Protein AF-R7VM62-F1 (afdb_monomer)

Nearest PDB structures (foldseek):
  8gh6-assembly1_A  TM=7.724E-01  e=1.306E+00  Bombyx mori

Sequence (60 aa):
PSEISSFILKNCRSSLTPHLTFIFNQSISTGTVPIQWKKANVVPIFKKGNRSNVKNYRPV

pLDDT: mean 89.07, std 9.05, range [48.91, 97.75]

Mean predicted aligned error: 6.94 Å

Radius of gyration: 17.25 Å; Cα contacts (8 Å, |Δi|>4): 32; chains: 1; bounding box: 36×17×44 Å

Foldseek 3Di:
DPPDDPVCCVVCVVVCVVVVVVQVVVCVVVVDHPPVVVDDDWDWDAQDDDPVDSVRTDTD

Structure (mmCIF, N/CA/C/O backbone):
data_AF-R7VM62-F1
#
_entry.id   AF-R7VM62-F1
#
loop_
_atom_site.group_PDB
_atom_site.id
_atom_site.type_symbol
_atom_site.label_atom_id
_atom_site.label_alt_id
_atom_site.label_comp_id
_atom_site.label_asym_id
_atom_site.label_entity_id
_atom_site.label_seq_id
_atom_site.pdbx_PDB_ins_code
_atom_site.Cartn_x
_atom_site.Cartn_y
_atom_site.Cartn_z
_atom_site.occupancy
_atom_site.B_iso_or_equiv
_atom_site.auth_seq_id
_atom_site.auth_comp_id
_atom_site.auth_asym_id
_atom_site.auth_atom_id
_atom_site.pdbx_PDB_model_num
ATOM 1 N N . PRO A 1 1 ? 5.616 6.557 -4.878 1.00 48.91 1 PRO A N 1
ATOM 2 C CA . PRO A 1 1 ? 5.842 7.165 -3.543 1.00 48.91 1 PRO A CA 1
ATOM 3 C C . PRO A 1 1 ? 4.504 7.391 -2.839 1.00 48.91 1 PRO A C 1
ATOM 5 O O . PRO A 1 1 ? 3.654 8.087 -3.386 1.00 48.91 1 PRO A O 1
ATOM 8 N N . SER A 1 2 ? 4.285 6.758 -1.686 1.00 58.16 2 SER A N 1
ATOM 9 C CA . SER A 1 2 ? 3.196 7.167 -0.799 1.00 58.16 2 SER A CA 1
ATOM 10 C C . SER A 1 2 ? 3.406 8.638 -0.428 1.00 58.16 2 SER A C 1
ATOM 12 O O . SER A 1 2 ? 4.529 9.027 -0.114 1.00 58.16 2 SER A O 1
ATOM 14 N N . GLU A 1 3 ? 2.353 9.456 -0.475 1.00 71.50 3 GLU A N 1
ATOM 15 C CA . GLU A 1 3 ? 2.425 10.879 -0.086 1.00 71.50 3 GLU A CA 1
ATOM 16 C C . GLU A 1 3 ? 2.841 11.054 1.384 1.00 71.50 3 GLU A C 1
ATOM 18 O O . GLU A 1 3 ? 3.351 12.094 1.786 1.00 71.50 3 GLU A O 1
ATOM 23 N N . ILE A 1 4 ? 2.686 9.995 2.183 1.00 80.06 4 ILE A N 1
ATOM 24 C CA . ILE A 1 4 ? 3.122 9.937 3.571 1.00 80.06 4 ILE A CA 1
ATOM 25 C C . ILE A 1 4 ? 4.497 9.268 3.641 1.00 80.06 4 ILE A C 1
ATOM 27 O O . ILE A 1 4 ? 4.685 8.122 3.213 1.00 80.06 4 ILE A O 1
ATOM 31 N N . SER A 1 5 ? 5.455 9.987 4.226 1.00 85.00 5 SER A N 1
ATOM 32 C CA . SER A 1 5 ? 6.793 9.472 4.513 1.00 85.00 5 SER A CA 1
ATOM 33 C C . SER A 1 5 ? 6.741 8.349 5.550 1.00 85.00 5 SER A C 1
ATOM 35 O O . SER A 1 5 ? 6.077 8.459 6.584 1.00 85.00 5 SER A O 1
ATOM 37 N N . SER A 1 6 ? 7.519 7.287 5.326 1.00 86.56 6 SER A N 1
ATOM 38 C CA . SER A 1 6 ? 7.678 6.189 6.288 1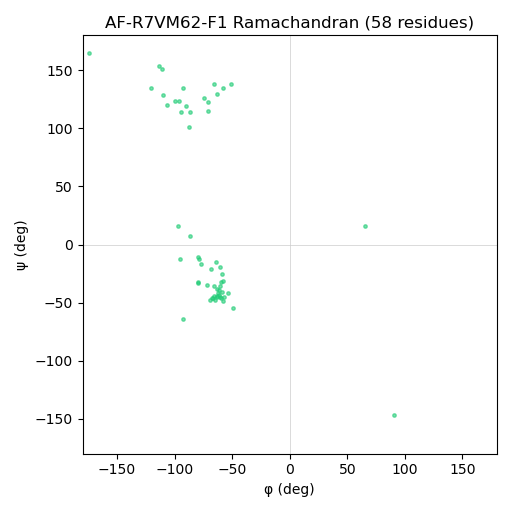.00 86.56 6 SER A CA 1
ATOM 39 C C . SER A 1 6 ? 8.227 6.666 7.637 1.00 86.56 6 SER A C 1
ATOM 41 O O . SER A 1 6 ? 7.942 6.056 8.667 1.00 86.56 6 SER A O 1
ATOM 43 N N . PHE A 1 7 ? 8.955 7.786 7.654 1.00 92.00 7 PHE A N 1
ATOM 44 C CA . PHE A 1 7 ? 9.396 8.449 8.877 1.00 92.00 7 PHE A CA 1
ATOM 45 C C . PHE A 1 7 ? 8.209 8.890 9.743 1.00 92.00 7 PHE A C 1
ATOM 47 O O . PHE A 1 7 ? 8.198 8.636 10.944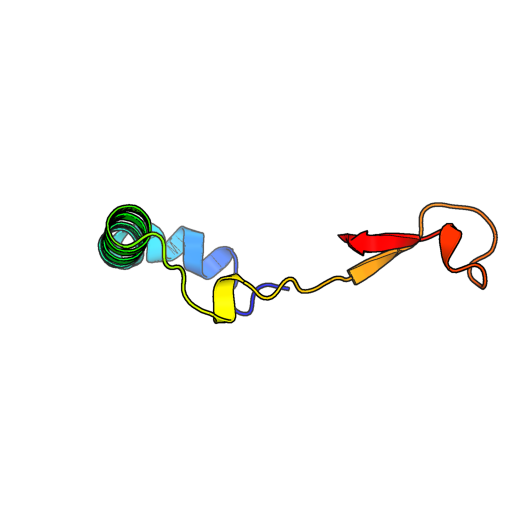 1.00 92.00 7 PHE A O 1
ATOM 54 N N . ILE A 1 8 ? 7.186 9.497 9.137 1.00 90.12 8 ILE A N 1
ATOM 55 C CA . ILE A 1 8 ? 5.991 9.959 9.855 1.00 90.12 8 ILE A CA 1
ATOM 56 C C . ILE A 1 8 ? 5.229 8.756 10.408 1.00 90.12 8 ILE A C 1
ATOM 58 O O . ILE A 1 8 ? 4.873 8.743 11.581 1.00 90.12 8 ILE A O 1
ATOM 62 N N . LEU A 1 9 ? 5.054 7.702 9.606 1.00 89.56 9 LEU A N 1
ATOM 63 C CA . LEU A 1 9 ? 4.370 6.484 10.054 1.00 89.56 9 LEU A CA 1
ATOM 64 C C . LEU A 1 9 ? 5.063 5.837 11.259 1.00 89.56 9 LEU A C 1
ATOM 66 O O . LEU A 1 9 ? 4.395 5.400 12.193 1.00 89.56 9 LEU A O 1
ATOM 70 N N . LYS A 1 10 ? 6.401 5.794 11.258 1.00 92.25 10 LYS A N 1
ATOM 71 C CA . LYS A 1 10 ? 7.181 5.213 12.358 1.00 92.25 10 LYS A CA 1
ATOM 72 C C . LYS A 1 10 ? 7.099 6.055 13.628 1.00 92.25 10 LYS A C 1
ATOM 74 O O . LYS A 1 10 ? 6.849 5.508 14.700 1.00 92.25 10 LYS A O 1
ATOM 79 N N . ASN A 1 11 ? 7.292 7.367 13.511 1.00 95.81 11 ASN A N 1
ATOM 80 C CA . ASN A 1 11 ? 7.373 8.252 14.673 1.00 95.81 11 ASN A CA 1
ATOM 81 C C . ASN A 1 11 ? 5.998 8.615 15.247 1.00 95.81 11 ASN A C 1
ATOM 83 O O . ASN A 1 11 ? 5.857 8.743 16.457 1.00 95.81 11 ASN A O 1
ATOM 87 N N . CYS A 1 12 ? 4.964 8.713 14.411 1.00 94.19 12 CYS A N 1
ATOM 88 C CA . CYS A 1 12 ? 3.603 9.057 14.830 1.00 94.19 12 CYS A CA 1
ATOM 89 C C . CYS A 1 12 ? 2.711 7.823 15.034 1.00 94.19 12 CYS A C 1
ATOM 91 O O . CYS A 1 12 ? 1.487 7.949 15.091 1.00 94.19 12 CYS A O 1
ATOM 93 N N . ARG A 1 13 ? 3.296 6.620 15.143 1.00 94.00 13 ARG A N 1
ATOM 94 C CA . ARG A 1 13 ? 2.544 5.357 15.208 1.00 94.00 13 ARG A CA 1
ATOM 95 C C . ARG A 1 13 ? 1.483 5.345 16.309 1.00 94.00 13 ARG A C 1
ATOM 97 O O . ARG A 1 13 ? 0.375 4.883 16.064 1.00 94.00 13 ARG A O 1
ATOM 104 N N . SER A 1 14 ? 1.793 5.867 17.496 1.00 96.31 14 SER A N 1
ATOM 105 C CA . SER A 1 14 ? 0.885 5.870 18.652 1.00 96.31 14 SER A CA 1
ATOM 106 C C . SER A 1 14 ? -0.371 6.695 18.378 1.00 96.31 14 SER A C 1
ATOM 108 O O . SER A 1 14 ? -1.475 6.221 18.621 1.00 96.31 14 SER A O 1
ATOM 110 N N . SER A 1 15 ? -0.208 7.883 17.798 1.00 95.75 15 SER A N 1
ATOM 111 C CA . SER A 1 15 ? -1.318 8.769 17.434 1.00 95.75 15 SER A CA 1
ATOM 112 C C . SER A 1 15 ? -2.114 8.249 16.234 1.00 95.75 15 SER A C 1
ATOM 114 O O . SER A 1 15 ? -3.332 8.410 16.175 1.00 95.75 15 SER A O 1
ATOM 116 N N . LEU A 1 16 ? -1.448 7.606 15.270 1.00 93.75 16 LEU A N 1
ATOM 117 C CA . LEU A 1 16 ? -2.085 7.111 14.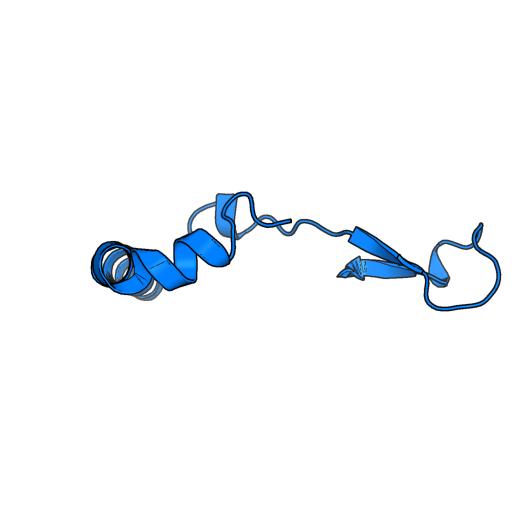044 1.00 93.75 16 LEU A CA 1
ATOM 118 C C . LEU A 1 16 ? -2.829 5.785 14.240 1.00 93.75 16 LEU A C 1
ATOM 120 O O . LEU A 1 16 ? -3.861 5.579 13.607 1.00 93.75 16 LEU A O 1
ATOM 124 N N . THR A 1 17 ? -2.337 4.907 15.120 1.00 95.69 17 THR A N 1
ATOM 125 C CA . THR A 1 17 ? -2.912 3.572 15.364 1.00 95.69 17 THR A CA 1
ATOM 126 C C . THR A 1 17 ? -4.426 3.594 15.598 1.00 95.69 17 THR A C 1
ATOM 128 O O . THR A 1 17 ? -5.118 2.907 14.853 1.00 95.69 17 THR A O 1
ATOM 131 N N . PRO A 1 18 ? -4.988 4.371 16.546 1.00 97.06 18 PRO A N 1
ATOM 132 C CA . PRO A 1 18 ? -6.429 4.323 16.808 1.00 97.06 18 PRO A CA 1
ATOM 133 C C . PRO A 1 18 ? -7.269 4.733 15.588 1.00 97.06 18 PRO A C 1
ATOM 135 O O . PRO A 1 18 ? -8.276 4.095 15.288 1.00 97.06 18 PRO A O 1
ATOM 138 N N . HIS A 1 19 ? -6.817 5.740 14.839 1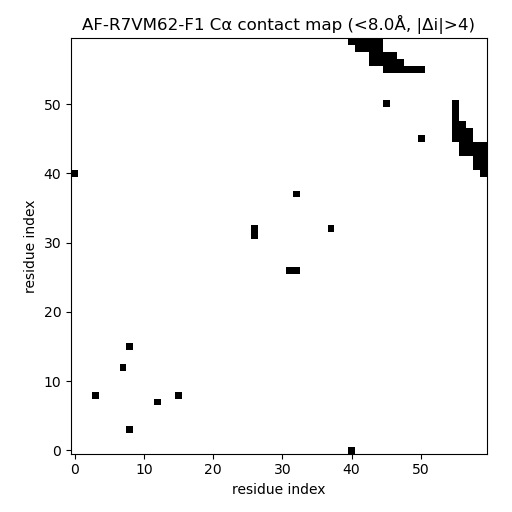.00 95.00 19 HIS A N 1
ATOM 139 C CA . HIS A 1 19 ? -7.499 6.223 13.639 1.00 95.00 19 HIS A CA 1
ATOM 140 C C . HIS A 1 19 ? -7.459 5.188 12.510 1.00 95.00 19 HIS A C 1
ATOM 142 O O . HIS A 1 19 ? -8.482 4.896 11.893 1.00 95.00 19 HIS A O 1
ATOM 148 N N . LEU A 1 20 ? -6.287 4.597 12.260 1.00 93.44 20 LEU A N 1
ATOM 149 C CA . LEU A 1 20 ? -6.129 3.560 11.242 1.00 93.44 20 LEU A CA 1
ATOM 150 C C . LEU A 1 20 ? -6.952 2.318 11.588 1.00 93.44 20 LEU A C 1
ATOM 152 O O . LEU A 1 20 ? -7.663 1.811 10.724 1.00 93.44 20 LEU A O 1
ATOM 156 N N . THR A 1 21 ? -6.920 1.870 12.845 1.00 96.25 21 THR A N 1
ATOM 157 C CA . THR A 1 21 ? -7.724 0.737 13.324 1.00 96.25 21 THR A CA 1
ATOM 158 C C . THR A 1 21 ? -9.213 0.967 13.086 1.00 96.25 21 THR A C 1
ATOM 160 O O . THR A 1 21 ? -9.890 0.077 12.576 1.00 96.25 21 THR A O 1
ATOM 163 N N . PHE A 1 22 ? -9.722 2.165 13.391 1.00 96.56 22 PHE A N 1
ATOM 164 C CA . PHE A 1 22 ? -11.115 2.515 13.116 1.00 96.56 22 PHE A CA 1
ATOM 165 C C . PHE A 1 22 ? -11.454 2.389 11.623 1.00 96.56 22 PHE A C 1
ATOM 167 O O . PHE A 1 22 ? -12.425 1.722 11.268 1.00 96.56 22 PHE A O 1
ATOM 174 N N . ILE A 1 23 ? -10.625 2.958 10.741 1.00 94.94 23 ILE A N 1
ATOM 175 C CA . ILE A 1 23 ? -10.844 2.912 9.286 1.00 94.94 23 ILE A CA 1
ATOM 176 C C . ILE A 1 23 ? -10.810 1.470 8.763 1.00 94.94 23 ILE A C 1
ATOM 178 O O . ILE A 1 23 ? -11.650 1.098 7.941 1.00 94.94 23 ILE A O 1
ATOM 182 N N . PHE A 1 24 ? -9.873 0.643 9.238 1.00 95.31 24 PHE A N 1
ATOM 183 C CA . PHE A 1 24 ? -9.783 -0.761 8.833 1.00 95.31 24 PHE A CA 1
ATOM 184 C C . PHE A 1 24 ? -10.997 -1.566 9.285 1.00 95.31 24 PHE A C 1
ATOM 186 O O . PHE A 1 24 ? -11.596 -2.261 8.466 1.00 95.31 24 PHE A O 1
ATOM 193 N N . ASN A 1 25 ? -11.400 -1.432 10.547 1.00 97.56 25 ASN A N 1
ATOM 194 C CA . ASN A 1 25 ? -12.571 -2.131 11.072 1.00 97.56 25 ASN A CA 1
ATOM 195 C C . ASN A 1 25 ? -13.842 -1.725 10.324 1.00 97.56 25 ASN A C 1
ATOM 197 O O . ASN A 1 25 ? -14.624 -2.590 9.931 1.00 97.56 25 ASN A O 1
ATOM 201 N N . GLN A 1 26 ? -14.011 -0.425 10.061 1.00 96.69 26 GLN A N 1
ATOM 202 C CA . GLN A 1 26 ? -15.125 0.070 9.262 1.00 96.69 26 GLN A CA 1
ATOM 203 C C . GLN A 1 26 ? -15.099 -0.544 7.860 1.00 96.69 26 GLN A C 1
ATOM 205 O O . GLN A 1 26 ? -16.121 -1.047 7.407 1.00 96.69 26 GLN A O 1
ATOM 210 N N . SER A 1 27 ? -13.930 -0.570 7.213 1.00 96.62 27 SER A N 1
ATOM 211 C CA . SER A 1 27 ? -13.781 -1.110 5.858 1.00 96.62 27 SER A CA 1
ATOM 212 C C . SER A 1 27 ? -14.098 -2.603 5.776 1.00 96.62 27 SER A C 1
ATOM 214 O O . SER A 1 27 ? -14.705 -3.055 4.807 1.00 96.62 27 SER A O 1
ATOM 216 N N . ILE A 1 28 ? -13.705 -3.371 6.796 1.00 96.94 28 ILE A N 1
ATOM 217 C CA . ILE A 1 28 ? -14.029 -4.799 6.908 1.00 96.94 28 ILE A CA 1
ATOM 218 C C . ILE A 1 28 ? -15.536 -4.974 7.113 1.00 96.94 28 ILE A C 1
ATOM 220 O O . ILE A 1 28 ? -16.153 -5.787 6.432 1.00 96.94 28 ILE A O 1
ATOM 224 N N . SER A 1 29 ? -16.137 -4.186 8.008 1.00 97.75 29 SER A N 1
ATOM 225 C CA . SER A 1 29 ? -17.565 -4.279 8.319 1.00 97.75 29 SER A CA 1
ATOM 226 C C . SER A 1 29 ? -18.463 -3.903 7.140 1.00 97.75 29 SER A C 1
ATOM 228 O O . SER A 1 29 ? -19.543 -4.473 7.005 1.00 97.75 29 SER A O 1
ATOM 230 N N . THR A 1 30 ? -18.067 -2.931 6.318 1.00 96.69 30 THR A N 1
ATOM 231 C CA . THR A 1 30 ? -18.870 -2.456 5.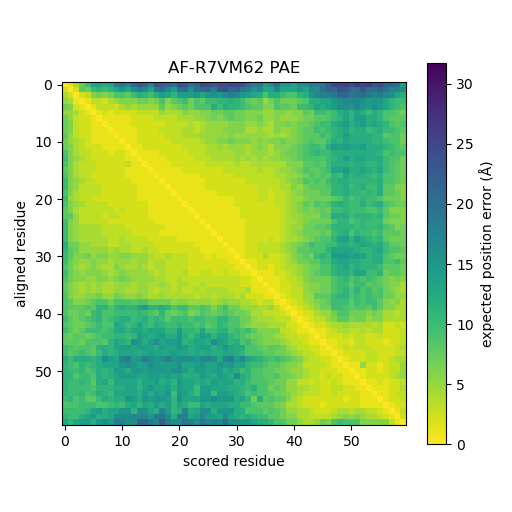179 1.00 96.69 30 THR A CA 1
ATOM 232 C C . THR A 1 30 ? -18.491 -3.117 3.860 1.00 96.69 30 THR A C 1
ATOM 234 O O . THR A 1 30 ? -19.201 -2.946 2.871 1.00 96.69 30 THR A O 1
ATOM 237 N N . GLY A 1 31 ? -17.356 -3.818 3.805 1.00 95.44 31 GLY A N 1
ATOM 238 C CA . GLY A 1 31 ? -16.771 -4.311 2.557 1.00 95.44 31 GLY A CA 1
ATOM 239 C C . GLY A 1 31 ? -16.314 -3.192 1.614 1.00 95.44 31 GLY A C 1
ATOM 240 O O . GLY A 1 31 ? -16.099 -3.429 0.423 1.00 95.44 31 GLY A O 1
ATOM 241 N N . THR A 1 32 ? -16.183 -1.957 2.106 1.00 94.38 32 THR A N 1
ATOM 242 C CA . THR A 1 32 ? -15.821 -0.790 1.296 1.00 94.38 32 THR A CA 1
ATOM 243 C C . THR A 1 32 ? -14.535 -0.159 1.805 1.00 94.38 32 THR A C 1
ATOM 245 O O . THR A 1 32 ? -14.355 0.047 2.993 1.00 94.38 32 THR A O 1
ATOM 248 N N . VAL A 1 33 ? -13.627 0.177 0.889 1.00 93.12 33 VAL A N 1
ATOM 249 C CA . VAL A 1 33 ? -12.375 0.883 1.203 1.00 93.12 33 VAL A CA 1
ATOM 250 C C . VAL A 1 33 ? -12.384 2.280 0.583 1.00 93.12 33 VAL A C 1
ATOM 252 O O . VAL A 1 33 ? -13.034 2.468 -0.457 1.00 93.12 33 VAL A O 1
ATOM 255 N N . PRO A 1 34 ? -11.642 3.249 1.154 1.00 89.62 34 PRO A N 1
ATOM 256 C CA . PRO A 1 34 ? -11.482 4.572 0.560 1.00 89.62 34 PRO A CA 1
ATOM 257 C C . PRO A 1 34 ? -11.049 4.487 -0.907 1.00 89.62 34 PRO A C 1
ATOM 259 O O . PRO A 1 34 ? -10.173 3.699 -1.267 1.00 89.62 34 PRO A O 1
ATOM 262 N N . ILE A 1 35 ? -11.635 5.319 -1.770 1.00 88.94 35 ILE A N 1
ATOM 263 C CA . ILE A 1 35 ? -11.335 5.305 -3.212 1.00 88.94 35 ILE A CA 1
ATOM 264 C C . ILE A 1 35 ? -9.85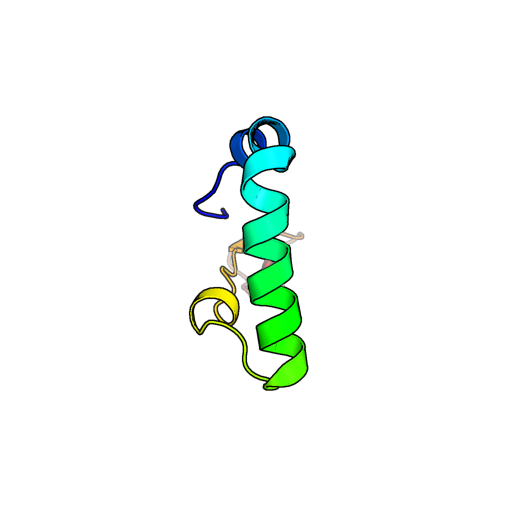4 5.589 -3.495 1.00 88.94 35 ILE A C 1
ATOM 266 O O . ILE A 1 35 ? -9.279 5.030 -4.426 1.00 88.94 35 ILE A O 1
ATOM 270 N N . GLN A 1 36 ? -9.213 6.401 -2.655 1.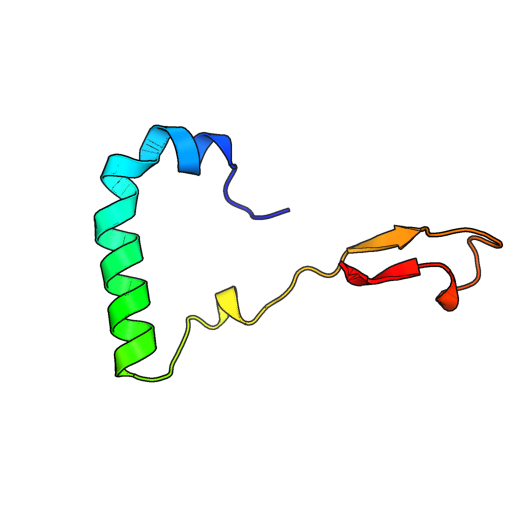00 85.56 36 GLN A N 1
ATOM 271 C CA . GLN A 1 36 ? -7.784 6.695 -2.708 1.00 85.56 36 GLN A CA 1
ATOM 272 C C . GLN A 1 36 ? -6.939 5.430 -2.523 1.00 85.56 36 GLN A C 1
ATOM 274 O O . GLN A 1 36 ? -5.918 5.290 -3.185 1.00 85.56 36 GLN A O 1
ATOM 279 N N . TRP A 1 37 ? -7.378 4.485 -1.686 1.00 84.88 37 TRP A N 1
ATOM 280 C CA . TRP A 1 37 ? -6.662 3.227 -1.443 1.00 84.88 37 TRP A CA 1
ATOM 281 C C . TRP A 1 37 ? -6.833 2.220 -2.585 1.00 84.88 37 TRP A C 1
ATOM 283 O O . TRP A 1 37 ? -6.044 1.289 -2.703 1.00 84.88 37 TRP A O 1
ATOM 293 N N . LYS A 1 38 ? -7.831 2.413 -3.458 1.00 85.56 38 LYS A N 1
ATOM 294 C CA . LYS A 1 38 ? -8.012 1.601 -4.673 1.00 85.56 38 LYS A CA 1
ATOM 295 C C . LYS A 1 38 ? -7.075 2.014 -5.812 1.00 85.56 38 LYS A C 1
ATOM 297 O O . LYS A 1 38 ? -6.981 1.301 -6.807 1.00 85.56 38 LYS A O 1
ATOM 302 N N . LYS A 1 39 ? -6.410 3.168 -5.703 1.00 84.12 39 LYS A N 1
ATOM 303 C CA . LYS A 1 39 ? -5.479 3.662 -6.720 1.00 84.12 39 LYS A CA 1
ATOM 304 C C . LYS A 1 39 ? -4.073 3.148 -6.420 1.00 84.12 39 LYS A C 1
ATOM 306 O O . LYS A 1 39 ? -3.498 3.480 -5.389 1.00 84.12 39 LYS A O 1
ATOM 311 N N . ALA A 1 40 ? -3.507 2.381 -7.346 1.00 79.81 40 ALA A N 1
ATOM 312 C CA . ALA A 1 40 ? -2.101 1.999 -7.305 1.00 79.81 40 ALA A CA 1
ATOM 313 C C . ALA A 1 40 ? -1.265 3.003 -8.109 1.00 79.81 40 ALA A C 1
ATOM 315 O O . ALA A 1 40 ? -1.631 3.369 -9.227 1.00 79.81 40 ALA A O 1
ATOM 316 N N . ASN A 1 41 ? -0.135 3.441 -7.551 1.00 78.12 41 ASN A N 1
ATOM 317 C CA . ASN A 1 41 ? 0.865 4.178 -8.314 1.00 78.12 41 ASN A CA 1
ATOM 318 C C . ASN A 1 41 ? 1.816 3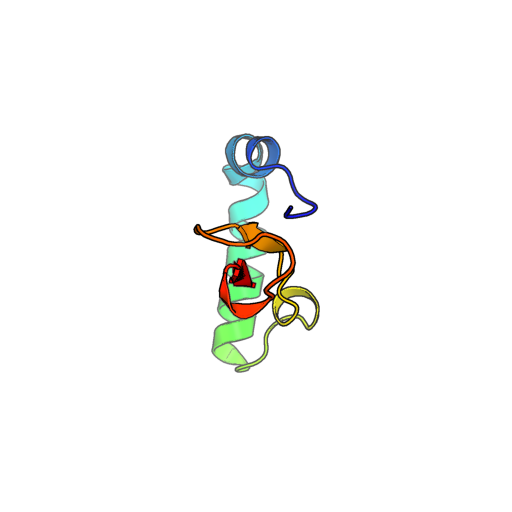.170 -8.959 1.00 78.12 41 ASN A C 1
ATOM 320 O O . ASN A 1 41 ? 2.689 2.648 -8.273 1.00 78.12 41 ASN A O 1
ATOM 324 N N . VAL A 1 42 ? 1.615 2.898 -10.248 1.00 80.69 42 VAL A N 1
ATOM 325 C CA . VAL A 1 42 ? 2.421 1.929 -10.991 1.00 80.69 42 VAL A CA 1
ATOM 326 C C . VAL A 1 42 ? 3.664 2.613 -11.539 1.00 80.69 42 VAL A C 1
ATOM 328 O O . VAL A 1 42 ? 3.568 3.459 -12.432 1.00 80.69 42 VAL A O 1
ATOM 331 N N . VAL A 1 43 ? 4.836 2.222 -11.040 1.00 83.19 43 VAL A N 1
ATOM 332 C CA . VAL A 1 43 ? 6.116 2.736 -11.548 1.00 83.19 43 VAL A CA 1
ATOM 333 C C . VAL A 1 43 ? 6.804 1.646 -12.372 1.00 83.19 43 VAL A C 1
ATOM 335 O O . VAL A 1 43 ? 7.108 0.578 -11.839 1.00 83.19 43 VAL A O 1
ATOM 338 N N . PRO A 1 44 ? 7.081 1.871 -13.670 1.00 85.94 44 PRO A N 1
ATOM 339 C CA . PRO A 1 44 ? 7.768 0.882 -14.485 1.00 85.94 44 PRO A CA 1
ATOM 340 C C . PRO A 1 44 ? 9.238 0.784 -14.066 1.00 85.94 44 PRO A C 1
ATOM 342 O O . PRO A 1 44 ? 10.024 1.711 -14.265 1.00 85.94 44 PRO A O 1
ATOM 345 N N . ILE A 1 45 ? 9.636 -0.371 -13.531 1.00 88.38 45 ILE A N 1
ATOM 346 C CA . ILE A 1 45 ? 11.034 -0.655 -13.191 1.00 88.38 45 ILE A CA 1
ATOM 347 C C . ILE A 1 45 ? 11.664 -1.496 -14.293 1.00 88.38 45 ILE A C 1
ATOM 349 O O . ILE A 1 45 ? 11.193 -2.592 -14.607 1.00 88.38 45 ILE A O 1
ATOM 353 N N . PHE A 1 46 ? 12.760 -0.995 -14.861 1.00 91.38 46 PHE A N 1
ATOM 354 C CA . PHE A 1 46 ? 13.513 -1.715 -15.880 1.00 91.38 46 PHE A CA 1
ATOM 355 C C . PHE A 1 46 ? 14.092 -3.022 -15.320 1.00 91.38 46 PHE A C 1
ATOM 357 O O . PHE A 1 46 ? 14.751 -3.036 -14.281 1.00 91.38 46 PHE A O 1
ATOM 364 N N . LYS A 1 47 ? 13.857 -4.131 -16.026 1.00 90.88 47 LYS A N 1
ATOM 365 C CA . LYS A 1 47 ? 14.335 -5.469 -15.664 1.00 90.88 47 LYS A CA 1
ATOM 366 C C . LYS A 1 47 ? 15.681 -5.794 -16.317 1.00 90.88 47 LYS A C 1
ATOM 368 O O . LYS A 1 47 ? 16.631 -6.052 -15.589 1.00 90.88 47 LYS A O 1
ATOM 373 N N . LYS A 1 48 ? 15.735 -5.880 -17.656 1.00 90.00 48 LYS A N 1
ATOM 374 C CA . LYS A 1 48 ? 16.933 -6.188 -18.477 1.00 90.00 48 LYS A CA 1
ATOM 375 C C . LYS A 1 48 ? 16.632 -6.068 -19.980 1.00 90.00 48 LYS A C 1
ATOM 377 O O . LYS A 1 48 ? 15.471 -6.113 -20.358 1.00 90.00 48 LYS A O 1
ATOM 382 N N . GLY A 1 49 ? 17.659 -6.013 -20.834 1.00 92.19 49 GLY A N 1
ATOM 383 C CA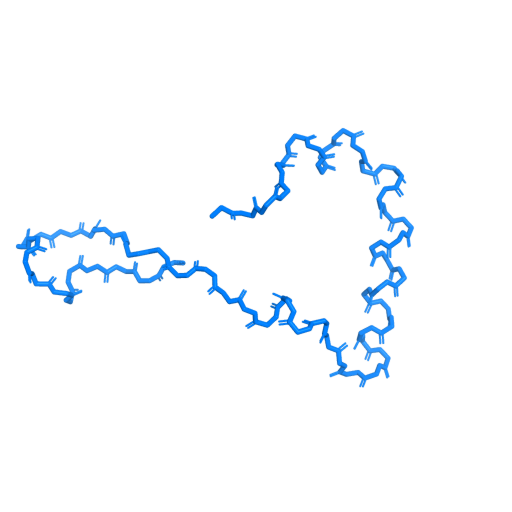 . GLY A 1 49 ? 17.513 -6.004 -22.300 1.00 92.19 49 GLY A CA 1
ATOM 384 C C . GLY A 1 49 ? 17.394 -4.599 -22.906 1.00 92.19 49 GLY A C 1
ATOM 385 O O . GLY A 1 49 ? 17.999 -3.653 -22.412 1.00 92.19 49 GLY A O 1
ATOM 386 N N . ASN A 1 50 ? 16.632 -4.449 -23.992 1.00 92.94 50 ASN A N 1
ATOM 387 C CA . ASN A 1 50 ? 16.425 -3.153 -24.647 1.00 92.94 50 ASN A CA 1
ATOM 388 C C . ASN A 1 50 ? 15.470 -2.258 -23.827 1.00 92.94 50 ASN A C 1
ATOM 390 O O . ASN A 1 50 ? 14.345 -2.672 -23.539 1.00 92.94 50 ASN A O 1
ATOM 394 N N . ARG A 1 51 ? 15.898 -1.031 -23.496 1.00 91.62 51 ARG A N 1
ATOM 395 C CA . ARG A 1 51 ? 15.105 -0.030 -22.754 1.00 91.62 51 ARG A CA 1
ATOM 396 C C . ARG A 1 51 ? 13.918 0.528 -23.546 1.00 91.62 51 ARG A C 1
ATOM 398 O O . ARG A 1 51 ? 12.963 0.994 -22.943 1.00 91.62 51 ARG A O 1
ATOM 405 N N . SER A 1 52 ? 13.930 0.437 -24.873 1.00 92.25 52 SER A N 1
ATOM 406 C CA . SER A 1 52 ? 12.799 0.858 -25.712 1.00 92.25 52 SER A CA 1
ATOM 407 C C . SER A 1 52 ? 11.667 -0.175 -25.759 1.00 92.25 52 SER A C 1
ATOM 409 O O . SER A 1 52 ? 10.587 0.123 -26.260 1.00 92.25 52 SER A O 1
ATOM 411 N N . ASN A 1 53 ? 11.885 -1.398 -25.258 1.00 91.31 53 ASN A N 1
ATOM 412 C CA . ASN A 1 53 ? 10.860 -2.440 -25.242 1.00 91.31 53 ASN A CA 1
ATOM 413 C C . ASN A 1 53 ? 10.118 -2.454 -23.897 1.00 91.31 53 ASN A C 1
ATOM 415 O O . ASN A 1 53 ? 10.678 -2.827 -22.868 1.00 91.31 53 ASN A O 1
ATOM 419 N N . VAL A 1 54 ? 8.826 -2.127 -23.929 1.00 87.06 54 VAL A N 1
ATOM 420 C CA . VAL A 1 54 ? 7.943 -2.063 -22.751 1.00 87.06 54 VAL A CA 1
ATOM 421 C C . VAL A 1 54 ? 7.875 -3.394 -21.985 1.00 87.06 54 VAL A C 1
ATOM 423 O O . VAL A 1 54 ? 7.792 -3.392 -20.759 1.00 87.06 54 VAL A O 1
ATOM 426 N N . LYS A 1 55 ? 8.009 -4.543 -22.667 1.00 90.44 55 LYS A N 1
ATOM 427 C CA . LYS A 1 55 ? 8.003 -5.877 -22.027 1.00 90.44 55 LYS A CA 1
ATOM 428 C C . LYS A 1 55 ? 9.186 -6.101 -21.074 1.00 90.44 55 LYS A C 1
ATOM 430 O O . LYS A 1 55 ? 9.161 -7.033 -20.273 1.00 90.44 55 LYS A O 1
ATOM 435 N N . ASN A 1 56 ? 10.218 -5.259 -21.152 1.00 94.19 56 ASN A N 1
ATOM 436 C CA . ASN A 1 56 ? 11.392 -5.320 -20.286 1.00 94.19 56 ASN A CA 1
ATOM 437 C C . ASN A 1 56 ? 11.224 -4.544 -18.974 1.00 94.19 56 ASN A C 1
ATOM 439 O O . ASN A 1 56 ? 12.187 -4.437 -18.214 1.00 94.19 56 ASN A O 1
ATOM 443 N N . TYR A 1 57 ? 10.029 -4.028 -18.684 1.00 93.31 57 TYR A N 1
ATOM 444 C CA . TYR A 1 57 ? 9.703 -3.344 -17.437 1.00 93.31 57 TYR A CA 1
ATOM 445 C C . TYR A 1 57 ? 8.728 -4.176 -16.605 1.00 93.31 57 TYR A C 1
ATOM 447 O O . TYR A 1 57 ? 7.939 -4.957 -17.134 1.00 93.31 57 TYR A O 1
ATOM 455 N N . ARG A 1 58 ? 8.798 -4.022 -15.284 1.00 87.38 58 ARG A N 1
ATOM 456 C CA . ARG A 1 58 ? 7.839 -4.610 -14.345 1.00 87.38 58 ARG A CA 1
ATOM 457 C C . ARG A 1 58 ? 7.001 -3.475 -13.757 1.00 87.38 58 ARG A C 1
ATOM 459 O O . ARG A 1 58 ? 7.612 -2.513 -13.285 1.00 87.38 58 ARG A O 1
ATOM 466 N N . PRO A 1 59 ? 5.664 -3.562 -13.777 1.00 79.50 59 PRO A N 1
ATOM 467 C CA . PRO A 1 59 ? 4.841 -2.681 -12.966 1.00 79.50 59 PRO A CA 1
ATOM 468 C C . PRO A 1 59 ? 5.010 -3.093 -11.497 1.00 79.50 59 PRO A C 1
ATOM 470 O O . PRO A 1 59 ? 4.800 -4.262 -11.165 1.00 79.50 59 PRO A O 1
ATOM 473 N N . VAL A 1 60 ? 5.443 -2.161 -10.646 1.00 71.75 60 VAL A N 1
ATOM 474 C CA . VAL A 1 60 ? 5.369 -2.281 -9.178 1.00 71.75 60 VAL A CA 1
ATOM 475 C C . VAL A 1 60 ? 4.471 -1.203 -8.608 1.00 71.75 60 VAL A C 1
ATOM 477 O O . VAL A 1 60 ? 4.399 -0.125 -9.246 1.00 71.75 60 VAL A O 1
#

Secondary structure (DSSP, 8-state):
--SS-HHHHHHTHHHHHHHHHHHHHHHHHHT---GGGG-----EEE-SS-TT-GGGEEE-

Solvent-accessible surface area (backbone atoms only — not comparable to full-atom values): 3866 Å² total; per-residue (Å²): 131,72,94,66,54,69,66,55,56,66,75,43,38,79,76,44,45,65,58,52,52,51,53,50,53,50,23,65,75,69,74,49,73,62,72,72,77,76,58,80,81,71,48,75,41,81,72,63,83,61,87,90,43,73,87,29,40,43,80,80

Organism: Capitella teleta (NCBI:txid283909)